Protein AF-A0A2V5PR14-F1 (afdb_monomer)

Radius of gyration: 30.7 Å; Cα contacts (8 Å, |Δi|>4): 70; chains: 1; b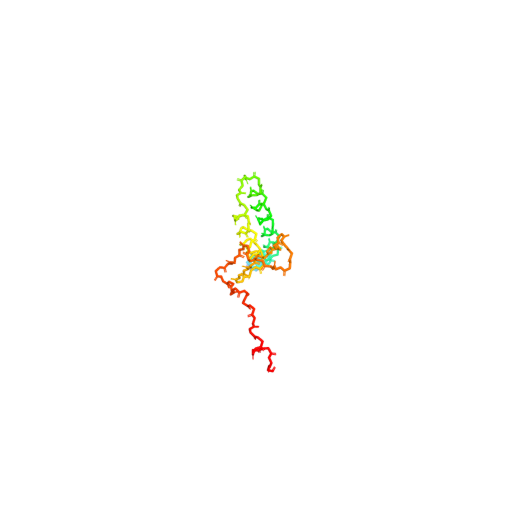ounding box: 50×46×96 Å

Solvent-accessible surface area (backbone atoms only — not comparable to full-atom values): 6970 Å² total; per-residue (Å²): 118,69,68,62,55,53,50,52,52,51,51,51,53,50,51,52,53,51,53,51,52,54,54,48,55,55,51,52,56,53,57,54,60,69,58,63,76,79,57,57,67,66,54,49,52,50,53,44,55,49,55,53,51,53,56,66,71,47,97,66,60,72,65,60,50,41,44,50,55,34,55,44,52,20,64,65,66,74,44,77,42,33,68,41,69,41,76,43,93,84,62,92,51,76,43,80,65,33,72,36,95,62,35,81,77,91,66,85,76,56,71,84,73,72,76,118

pLDDT: mean 70.24, std 11.05, range [45.72, 89.5]

Mean predicted aligned error: 17.09 Å

Structure (mmCIF, N/CA/C/O backbone):
data_AF-A0A2V5PR14-F1
#
_entry.id   AF-A0A2V5PR14-F1
#
loop_
_atom_site.group_PDB
_atom_site.id
_atom_site.type_symbol
_atom_site.label_atom_id
_atom_site.label_alt_id
_atom_site.label_comp_id
_atom_site.label_asym_id
_atom_site.label_entity_id
_atom_site.label_seq_id
_atom_site.pdbx_PDB_ins_code
_atom_site.Cartn_x
_atom_site.Cartn_y
_atom_site.Cartn_z
_atom_site.occupancy
_atom_site.B_iso_or_equiv
_atom_site.auth_seq_id
_atom_site.auth_comp_id
_atom_site.auth_asym_id
_atom_site.auth_atom_id
_atom_site.pdbx_PDB_model_num
ATOM 1 N N . MET A 1 1 ? 31.143 3.347 -65.707 1.00 63.19 1 MET A N 1
ATOM 2 C CA . MET A 1 1 ? 31.362 2.466 -64.532 1.00 63.19 1 MET A CA 1
ATOM 3 C C . MET A 1 1 ? 31.303 3.208 -63.193 1.00 63.19 1 MET A C 1
ATOM 5 O O . MET A 1 1 ? 30.779 2.652 -62.243 1.00 63.19 1 MET A O 1
ATOM 9 N N . TRP A 1 2 ? 31.728 4.474 -63.123 1.00 73.25 2 TRP A N 1
ATOM 10 C CA . TRP A 1 2 ? 31.629 5.331 -61.929 1.00 73.25 2 TRP A CA 1
ATOM 11 C C . TRP A 1 2 ? 30.223 5.507 -61.294 1.00 73.25 2 TRP A C 1
ATOM 13 O O . TRP A 1 2 ? 30.122 5.422 -60.072 1.00 73.25 2 TRP A O 1
ATOM 23 N N . PRO A 1 3 ? 29.116 5.693 -62.053 1.00 84.12 3 PRO A N 1
ATOM 24 C CA . PRO A 1 3 ? 27.813 5.981 -61.436 1.00 84.12 3 PRO A CA 1
ATOM 25 C C . PRO A 1 3 ? 27.202 4.776 -60.709 1.00 84.12 3 PRO A C 1
ATOM 27 O O . PRO A 1 3 ? 26.470 4.947 -59.741 1.00 84.12 3 PRO A O 1
ATOM 30 N N . ILE A 1 4 ? 27.536 3.554 -61.134 1.00 85.12 4 ILE A N 1
ATOM 31 C CA . ILE A 1 4 ? 27.039 2.315 -60.516 1.00 85.12 4 ILE A CA 1
ATOM 32 C C . ILE A 1 4 ? 27.681 2.118 -59.136 1.00 85.12 4 ILE A C 1
ATOM 34 O O . ILE A 1 4 ? 27.012 1.704 -58.194 1.00 85.12 4 ILE A O 1
ATOM 38 N N . ILE A 1 5 ? 28.961 2.481 -58.999 1.00 84.06 5 ILE A N 1
ATOM 39 C CA . ILE A 1 5 ? 29.694 2.421 -57.729 1.00 84.06 5 ILE A CA 1
ATOM 40 C C . ILE A 1 5 ? 29.119 3.443 -56.739 1.00 84.06 5 ILE A C 1
ATOM 42 O O . ILE A 1 5 ? 28.881 3.107 -55.581 1.00 84.06 5 ILE A O 1
ATOM 46 N N . LEU A 1 6 ? 28.823 4.664 -57.202 1.00 83.75 6 LEU A N 1
ATOM 47 C CA . LEU A 1 6 ? 28.199 5.698 -56.369 1.00 83.75 6 LEU A CA 1
ATOM 48 C C . LEU A 1 6 ? 26.784 5.308 -55.916 1.00 83.75 6 LEU A C 1
ATOM 50 O O . LEU A 1 6 ? 26.443 5.508 -54.753 1.00 83.75 6 LEU A O 1
ATOM 54 N N . LEU A 1 7 ? 25.980 4.705 -56.799 1.00 85.31 7 LEU A N 1
ATOM 55 C CA . LEU A 1 7 ? 24.645 4.208 -56.448 1.00 85.31 7 LEU A CA 1
ATOM 56 C C . LEU A 1 7 ? 24.707 3.063 -55.430 1.00 85.31 7 LEU A C 1
ATOM 58 O O . LEU A 1 7 ? 23.947 3.068 -54.464 1.00 85.31 7 LEU A O 1
ATOM 62 N N . GLY A 1 8 ? 25.638 2.120 -55.598 1.00 87.19 8 GLY A N 1
ATOM 63 C CA . GLY A 1 8 ? 25.846 1.035 -54.638 1.00 87.19 8 GLY A CA 1
ATOM 64 C C . GLY A 1 8 ? 26.254 1.546 -53.253 1.00 87.19 8 GLY A C 1
ATOM 65 O O . GLY A 1 8 ? 25.699 1.105 -52.246 1.00 87.19 8 GLY A O 1
ATOM 66 N N . LEU A 1 9 ? 27.163 2.526 -53.198 1.00 85.69 9 LEU A N 1
ATOM 67 C CA . LEU A 1 9 ? 27.593 3.157 -51.947 1.00 85.69 9 LEU A CA 1
ATOM 68 C C . LEU A 1 9 ? 26.426 3.870 -51.243 1.00 85.69 9 LEU A C 1
ATOM 70 O O . LEU A 1 9 ? 26.250 3.736 -50.032 1.00 85.69 9 LEU A O 1
ATOM 74 N N . LEU A 1 10 ? 25.598 4.589 -52.005 1.00 86.19 10 LEU A N 1
ATOM 75 C CA . LEU A 1 10 ? 24.464 5.347 -51.475 1.00 86.19 10 LEU A CA 1
ATOM 76 C C . LEU A 1 10 ? 23.377 4.420 -50.909 1.00 86.19 10 LEU A C 1
ATOM 78 O O . LEU A 1 10 ? 22.862 4.671 -49.818 1.00 86.19 10 LEU A O 1
ATOM 82 N N . ILE A 1 11 ? 23.089 3.309 -51.594 1.00 88.50 11 ILE A N 1
ATOM 83 C CA . ILE A 1 11 ? 22.155 2.282 -51.109 1.00 88.50 11 ILE A CA 1
ATOM 84 C C . ILE A 1 11 ? 22.706 1.600 -49.851 1.00 88.50 11 ILE A C 1
ATOM 86 O O . ILE A 1 11 ? 21.961 1.406 -48.892 1.00 88.50 11 ILE A O 1
ATOM 90 N N . GLY A 1 12 ? 24.006 1.291 -49.813 1.00 89.50 12 GLY A N 1
ATOM 91 C CA . GLY A 1 12 ? 24.657 0.706 -48.638 1.00 89.50 12 GLY A CA 1
ATOM 92 C C . GLY A 1 12 ? 24.567 1.606 -47.401 1.00 89.50 12 GLY A C 1
ATOM 93 O O . GLY A 1 12 ? 24.162 1.147 -46.332 1.00 89.50 12 GLY A O 1
ATOM 94 N N . CYS A 1 13 ? 24.863 2.902 -47.551 1.00 86.69 13 CYS A N 1
ATOM 95 C CA . CYS A 1 13 ? 24.719 3.881 -46.470 1.00 86.69 13 CYS A CA 1
ATOM 96 C C . CYS A 1 13 ? 23.262 4.039 -46.014 1.00 86.69 13 CYS A C 1
ATOM 98 O O . CYS A 1 13 ? 23.000 4.056 -44.811 1.00 86.69 13 CYS A O 1
ATOM 100 N N . GLY A 1 14 ? 22.313 4.114 -46.952 1.00 85.44 14 GLY A N 1
ATOM 101 C CA . GLY A 1 14 ? 20.888 4.229 -46.634 1.00 85.44 14 GLY A CA 1
ATOM 102 C C . GLY A 1 14 ? 20.348 3.002 -45.897 1.00 85.44 14 GLY A C 1
ATOM 103 O O . GLY A 1 14 ? 19.659 3.142 -44.888 1.00 85.44 14 GLY A O 1
ATOM 104 N N . ALA A 1 15 ? 20.714 1.799 -46.344 1.00 87.12 15 ALA A N 1
ATOM 105 C CA . ALA A 1 15 ? 20.319 0.549 -45.703 1.00 87.12 15 ALA A CA 1
ATOM 106 C C . ALA A 1 15 ? 20.932 0.406 -44.303 1.00 87.12 15 ALA A C 1
ATOM 108 O O . ALA A 1 15 ? 20.230 0.027 -43.366 1.00 87.12 15 ALA A O 1
ATOM 109 N N . GLY A 1 16 ? 22.209 0.769 -44.134 1.00 85.56 16 GLY A N 1
ATOM 110 C CA . GLY A 1 16 ? 22.868 0.788 -42.827 1.00 85.56 16 GLY A CA 1
ATOM 111 C C . GLY A 1 16 ? 22.173 1.729 -41.842 1.00 85.56 16 GLY A C 1
ATOM 112 O O . GLY A 1 16 ? 21.861 1.324 -40.724 1.00 85.56 16 GLY A O 1
ATOM 113 N N . TRP A 1 17 ? 21.850 2.950 -42.278 1.00 83.25 17 TRP A N 1
ATOM 114 C CA . TRP A 1 17 ? 21.126 3.934 -41.466 1.00 83.25 17 TRP A CA 1
ATOM 115 C C . TRP A 1 17 ? 19.698 3.490 -41.128 1.00 83.25 17 TRP A C 1
ATOM 117 O O . TRP A 1 17 ? 19.215 3.676 -40.013 1.00 83.25 17 TRP A O 1
ATOM 127 N N . PHE A 1 18 ? 19.007 2.865 -42.080 1.00 83.50 18 PHE A N 1
ATOM 128 C CA . PHE A 1 18 ? 17.649 2.374 -41.870 1.00 83.50 18 PHE A CA 1
ATOM 129 C C . PHE A 1 18 ? 17.610 1.206 -40.875 1.00 83.50 18 PHE A C 1
ATOM 131 O O . PHE A 1 18 ? 16.752 1.167 -39.993 1.00 83.50 18 PHE A O 1
ATOM 138 N N . LEU A 1 19 ? 18.574 0.284 -40.959 1.00 81.50 19 LEU A N 1
ATOM 139 C CA . LEU A 1 19 ? 18.700 -0.835 -40.025 1.00 81.50 19 LEU A CA 1
ATOM 140 C C . LEU A 1 19 ? 19.032 -0.364 -38.604 1.00 81.50 19 LEU A C 1
ATOM 142 O O . LEU A 1 19 ? 18.417 -0.844 -37.648 1.00 81.50 19 LEU A O 1
ATOM 146 N N . THR A 1 20 ? 19.946 0.598 -38.443 1.00 76.06 20 THR A N 1
ATOM 147 C CA . THR A 1 20 ? 20.257 1.164 -37.120 1.00 76.06 20 THR A CA 1
ATOM 148 C C . THR A 1 20 ? 19.074 1.939 -36.547 1.00 76.06 20 THR A C 1
ATOM 150 O O . THR A 1 20 ? 18.800 1.819 -35.354 1.00 76.06 20 THR A O 1
ATOM 153 N N . TRP A 1 21 ? 18.304 2.645 -37.381 1.00 72.94 21 TRP A N 1
ATOM 154 C CA . TRP A 1 21 ? 17.091 3.352 -36.964 1.00 72.94 21 TRP A CA 1
ATOM 155 C C . TRP A 1 21 ? 15.976 2.404 -36.494 1.00 72.94 21 TRP A C 1
ATOM 157 O O . TRP A 1 21 ? 15.337 2.648 -35.465 1.00 72.94 21 TRP A O 1
ATOM 167 N N . LEU A 1 22 ? 15.770 1.279 -37.188 1.00 71.44 22 LEU A N 1
ATOM 168 C CA . LEU A 1 22 ? 14.823 0.241 -36.764 1.00 71.44 22 LEU A CA 1
ATOM 169 C C . LEU A 1 22 ? 15.254 -0.429 -35.450 1.00 71.44 22 LEU A C 1
ATOM 171 O O . LEU A 1 22 ? 14.427 -0.617 -34.554 1.00 71.44 22 LEU A O 1
ATOM 175 N N . GLN A 1 23 ? 16.545 -0.735 -35.294 1.00 67.19 23 GLN A N 1
ATOM 176 C CA . GLN A 1 23 ? 17.076 -1.279 -34.041 1.00 67.19 23 GLN A CA 1
ATOM 177 C C . GLN A 1 23 ? 16.967 -0.274 -32.884 1.00 67.19 23 GLN A C 1
ATOM 179 O O . GLN A 1 23 ? 16.584 -0.657 -31.776 1.00 67.19 23 GLN A O 1
ATOM 184 N N . GLN A 1 24 ? 17.235 1.013 -33.128 1.00 60.12 24 GLN A N 1
ATOM 185 C CA . GLN A 1 24 ? 17.078 2.075 -32.130 1.00 60.12 24 GLN A CA 1
ATOM 186 C C . GLN A 1 24 ? 15.625 2.214 -31.668 1.00 60.12 24 GLN A C 1
ATOM 188 O O . GLN A 1 24 ? 15.390 2.318 -30.467 1.00 60.12 24 GLN A O 1
ATOM 193 N N . ARG A 1 25 ? 14.640 2.119 -32.572 1.00 60.16 25 ARG A N 1
ATOM 194 C CA . ARG A 1 25 ? 13.213 2.128 -32.198 1.00 60.16 25 ARG A CA 1
ATOM 195 C C . ARG A 1 25 ? 12.832 0.969 -31.276 1.00 60.16 25 ARG A C 1
ATOM 197 O O . ARG A 1 25 ? 12.037 1.167 -30.361 1.00 60.16 25 ARG A O 1
ATOM 204 N N . SER A 1 26 ? 13.403 -0.220 -31.476 1.00 59.59 26 SER A N 1
ATOM 205 C CA . SER A 1 26 ? 13.157 -1.356 -30.578 1.00 59.59 26 SER A CA 1
ATOM 206 C C . SER A 1 26 ? 13.812 -1.165 -29.206 1.00 59.59 26 SER A C 1
ATOM 208 O O . SER A 1 26 ? 13.218 -1.531 -28.194 1.00 59.59 26 SER A O 1
ATOM 210 N N . ARG A 1 27 ? 15.008 -0.562 -29.158 1.00 56.38 27 ARG A N 1
ATOM 211 C CA . ARG A 1 27 ? 15.713 -0.264 -27.900 1.00 56.38 27 ARG A CA 1
ATOM 212 C C . ARG A 1 27 ? 15.021 0.831 -27.090 1.00 56.38 27 ARG A C 1
ATOM 214 O O . ARG A 1 27 ? 14.946 0.707 -25.876 1.00 56.38 27 ARG A O 1
ATOM 221 N N . ILE A 1 28 ? 14.456 1.844 -27.750 1.00 57.56 28 ILE A N 1
ATOM 222 C CA . ILE A 1 28 ? 13.689 2.915 -27.091 1.00 57.56 28 ILE A CA 1
ATOM 223 C C . ILE A 1 28 ? 12.434 2.346 -26.412 1.00 57.56 28 ILE A C 1
ATOM 225 O O . ILE A 1 28 ? 12.181 2.665 -25.257 1.00 57.56 28 ILE A O 1
ATOM 229 N N . ARG A 1 29 ? 11.728 1.403 -27.055 1.00 55.62 29 ARG A N 1
ATOM 230 C CA . ARG A 1 29 ? 10.560 0.736 -26.444 1.00 55.62 29 ARG A CA 1
ATOM 231 C C . ARG A 1 29 ? 10.911 -0.181 -25.270 1.00 55.62 29 ARG A C 1
ATOM 233 O O . ARG A 1 29 ? 10.081 -0.384 -24.391 1.00 55.62 29 ARG A O 1
ATOM 240 N N . GLN A 1 30 ? 12.108 -0.771 -25.255 1.00 54.53 30 GLN A N 1
ATOM 241 C CA . GLN A 1 30 ? 12.581 -1.543 -24.099 1.00 54.53 30 GLN A CA 1
ATOM 242 C C . GLN A 1 30 ? 13.029 -0.628 -22.948 1.00 54.53 30 GLN A C 1
ATOM 244 O O . GLN A 1 30 ? 12.830 -0.980 -21.789 1.00 54.53 30 GLN A O 1
ATOM 249 N N . LEU A 1 31 ? 13.560 0.560 -23.256 1.00 53.19 31 LEU A N 1
ATOM 250 C CA . LEU A 1 31 ? 13.917 1.571 -22.257 1.00 53.19 31 LEU A CA 1
ATOM 251 C C . LEU A 1 31 ? 12.690 2.249 -21.626 1.00 53.19 31 LEU A C 1
ATOM 253 O O . LEU A 1 31 ? 12.743 2.599 -20.451 1.00 53.19 31 LEU A O 1
ATOM 257 N N . GLU A 1 32 ? 11.594 2.406 -22.374 1.00 52.41 32 GLU A N 1
ATOM 258 C CA . GLU A 1 32 ? 10.312 2.892 -21.840 1.00 52.41 32 GLU A CA 1
ATOM 259 C C . GLU A 1 32 ? 9.677 1.878 -20.880 1.00 52.41 32 GLU A C 1
ATOM 261 O O . GLU A 1 32 ? 9.302 2.254 -19.773 1.00 52.41 32 GLU A O 1
ATOM 266 N N . ARG A 1 33 ? 9.668 0.581 -21.224 1.00 50.94 33 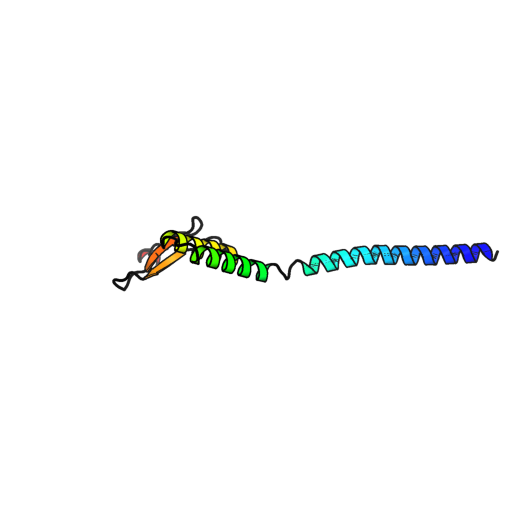ARG A N 1
ATOM 267 C CA . ARG A 1 33 ? 9.119 -0.460 -20.332 1.00 50.94 33 ARG A CA 1
ATOM 268 C C . ARG A 1 33 ? 9.873 -0.609 -19.015 1.00 50.94 33 ARG A C 1
ATOM 270 O O . ARG A 1 33 ? 9.267 -0.941 -18.009 1.00 50.94 33 ARG A O 1
ATOM 277 N N . SER A 1 34 ? 11.181 -0.354 -19.000 1.00 52.12 34 SER A N 1
ATOM 278 C CA . SER A 1 34 ? 11.975 -0.472 -17.770 1.00 52.12 34 SER A CA 1
ATOM 279 C C . SER A 1 34 ? 11.812 0.718 -16.815 1.00 52.12 34 SER A C 1
ATOM 281 O O . SER A 1 34 ? 12.317 0.654 -15.697 1.00 52.12 34 SER A O 1
ATOM 283 N N . LYS A 1 35 ? 11.152 1.807 -17.238 1.00 50.47 35 LYS A N 1
ATOM 284 C CA . LYS A 1 35 ? 10.860 2.965 -16.378 1.00 50.47 35 LYS A CA 1
ATOM 285 C C . LYS A 1 35 ? 9.480 2.910 -15.725 1.00 50.47 35 LYS A C 1
ATOM 287 O O . LYS A 1 35 ? 9.277 3.606 -14.738 1.00 50.47 35 LYS A O 1
ATOM 292 N N . GLU A 1 36 ? 8.563 2.091 -16.233 1.00 50.94 36 GLU A N 1
ATOM 293 C CA . GLU A 1 36 ? 7.212 1.973 -15.670 1.00 50.94 36 GLU A CA 1
ATOM 294 C C . GLU A 1 36 ? 7.161 1.161 -14.372 1.00 50.94 36 GLU A C 1
ATOM 296 O O . GLU A 1 36 ? 6.223 1.317 -13.603 1.00 50.94 36 GLU A O 1
ATOM 301 N N . GLU A 1 37 ? 8.173 0.347 -14.069 1.00 51.72 37 GLU A N 1
ATOM 302 C CA . GLU A 1 37 ? 8.121 -0.551 -12.906 1.00 51.72 37 GLU A CA 1
ATOM 303 C C . GLU A 1 37 ? 8.626 0.091 -11.597 1.00 51.72 37 GLU A C 1
ATOM 305 O O . GLU A 1 37 ? 8.434 -0.469 -10.524 1.00 51.72 37 GLU A O 1
ATOM 310 N N . ILE A 1 38 ? 9.231 1.288 -11.653 1.00 53.81 38 ILE A N 1
ATOM 311 C CA . ILE A 1 38 ? 9.880 1.948 -10.493 1.00 53.81 38 ILE A CA 1
ATOM 312 C C . ILE A 1 38 ? 9.126 3.221 -10.039 1.00 53.81 38 ILE A C 1
ATOM 314 O O . ILE A 1 38 ? 9.615 3.993 -9.223 1.00 53.81 38 ILE A O 1
ATOM 318 N N . GLN A 1 39 ? 7.899 3.447 -10.520 1.00 49.75 39 GLN A N 1
ATOM 319 C CA . GLN A 1 39 ? 7.010 4.508 -10.003 1.00 49.75 39 GLN A CA 1
ATOM 320 C C . GLN A 1 39 ? 5.703 3.986 -9.389 1.00 49.75 39 GLN A C 1
ATOM 322 O O . GLN A 1 39 ? 4.841 4.776 -9.023 1.00 49.75 39 GLN A O 1
ATOM 327 N N . ILE A 1 40 ? 5.538 2.670 -9.247 1.00 55.25 40 ILE A N 1
ATOM 328 C CA . ILE A 1 40 ? 4.247 2.086 -8.849 1.00 55.25 40 ILE A CA 1
ATOM 329 C C . ILE A 1 40 ? 4.056 2.078 -7.320 1.00 55.25 40 ILE A C 1
ATOM 331 O O . ILE A 1 40 ? 2.929 2.188 -6.845 1.00 55.25 40 ILE A O 1
ATOM 335 N N . GLU A 1 41 ? 5.133 2.024 -6.531 1.00 53.34 41 GLU A N 1
ATOM 336 C CA . GLU A 1 41 ? 5.030 1.935 -5.065 1.00 53.34 41 GLU A CA 1
ATOM 337 C C . GLU A 1 41 ? 4.737 3.293 -4.394 1.00 53.34 41 GLU A C 1
ATOM 339 O O . GLU A 1 41 ? 3.886 3.380 -3.508 1.00 53.34 41 GLU A O 1
ATOM 344 N N . GLU A 1 42 ? 5.367 4.382 -4.851 1.00 57.41 42 GLU A N 1
ATOM 345 C CA . GLU A 1 42 ? 5.219 5.709 -4.2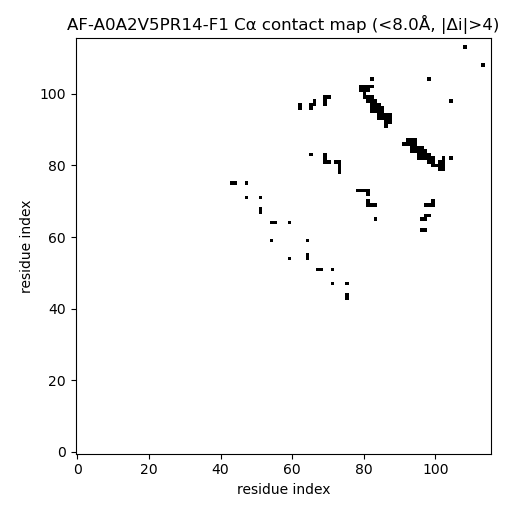26 1.00 57.41 42 GLU A CA 1
ATOM 346 C C . GLU A 1 42 ? 3.817 6.310 -4.444 1.00 57.41 42 GLU A C 1
ATOM 348 O O . GLU A 1 42 ? 3.228 6.873 -3.517 1.00 57.41 42 GLU A O 1
ATOM 353 N N . THR A 1 43 ? 3.228 6.130 -5.633 1.00 62.84 43 THR A N 1
ATOM 354 C CA . THR A 1 43 ? 1.858 6.591 -5.924 1.00 62.84 43 THR A CA 1
ATOM 355 C C . THR A 1 43 ? 0.821 5.865 -5.069 1.00 62.84 43 THR A C 1
ATOM 357 O O . THR A 1 43 ? -0.147 6.473 -4.621 1.00 62.84 43 THR A O 1
ATOM 360 N N . LEU A 1 44 ? 1.038 4.585 -4.773 1.00 67.25 44 LEU A N 1
ATOM 361 C CA . LEU A 1 44 ? 0.063 3.769 -4.060 1.00 67.25 44 LEU A CA 1
ATOM 362 C C . LEU A 1 44 ? -0.041 4.140 -2.571 1.00 67.25 44 LEU A C 1
ATOM 364 O O . LEU A 1 44 ? -1.140 4.186 -2.013 1.00 67.25 44 LEU A O 1
ATOM 368 N N . VAL A 1 45 ? 1.089 4.475 -1.939 1.00 71.56 45 VAL A N 1
ATOM 369 C CA . VAL A 1 45 ? 1.111 5.004 -0.565 1.00 71.56 45 VAL A CA 1
ATOM 370 C C . VAL A 1 45 ? 0.491 6.400 -0.511 1.00 71.56 45 VAL A C 1
ATOM 372 O O . VAL A 1 45 ? -0.291 6.684 0.398 1.00 71.56 45 VAL A O 1
ATOM 375 N N . PHE A 1 46 ? 0.802 7.266 -1.481 1.00 74.50 46 PHE A N 1
ATOM 376 C CA . PHE A 1 46 ? 0.255 8.621 -1.526 1.00 74.50 46 PHE A CA 1
ATOM 377 C C . PHE A 1 46 ? -1.269 8.624 -1.718 1.00 74.50 46 PHE A C 1
ATOM 379 O O . PHE A 1 46 ? -1.967 9.312 -0.974 1.00 74.50 46 PHE A O 1
ATOM 386 N N . ASP A 1 47 ? -1.797 7.795 -2.623 1.00 75.44 47 ASP A N 1
ATOM 387 C CA . ASP A 1 47 ? -3.241 7.632 -2.844 1.00 75.44 47 ASP A CA 1
ATOM 388 C C . ASP A 1 47 ? -3.964 7.109 -1.593 1.00 75.44 47 ASP A C 1
ATOM 390 O O . ASP A 1 47 ? -5.057 7.573 -1.260 1.00 75.44 47 ASP A O 1
ATOM 394 N N . PHE A 1 48 ? -3.350 6.175 -0.855 1.00 74.12 48 PHE A N 1
ATOM 395 C CA . PHE A 1 48 ? -3.886 5.716 0.427 1.00 74.12 48 PHE A CA 1
ATOM 396 C C . PHE A 1 48 ? -3.930 6.839 1.467 1.00 74.12 48 PHE A C 1
ATOM 398 O O . PHE A 1 48 ? -4.977 7.060 2.075 1.00 74.12 48 PHE A O 1
ATOM 405 N N . LEU A 1 49 ? -2.819 7.556 1.673 1.00 77.88 49 LEU A N 1
ATOM 406 C CA . LEU A 1 49 ? -2.759 8.654 2.642 1.00 77.88 49 LEU A CA 1
ATOM 407 C C . LEU A 1 49 ? -3.752 9.764 2.295 1.00 77.88 49 LEU A C 1
ATOM 409 O O . LEU A 1 49 ? -4.384 10.321 3.192 1.00 77.88 49 LEU A O 1
ATOM 413 N N . HIS A 1 50 ? -3.917 10.058 1.007 1.00 79.19 50 HIS A N 1
ATOM 414 C CA . HIS A 1 50 ? -4.875 11.043 0.532 1.00 79.19 50 HIS A CA 1
ATOM 415 C C . HIS A 1 50 ? -6.319 10.607 0.808 1.00 79.19 50 HIS A C 1
ATOM 417 O O . HIS A 1 50 ? -7.059 11.354 1.442 1.00 79.19 50 HIS A O 1
ATOM 423 N N . GLY A 1 51 ? -6.700 9.378 0.437 1.00 71.38 51 GLY A N 1
ATOM 424 C CA . GLY A 1 51 ? -8.049 8.855 0.692 1.00 71.38 51 GLY A CA 1
ATOM 425 C C . GLY A 1 51 ? -8.369 8.696 2.183 1.00 71.38 51 GLY A C 1
ATOM 426 O O . GLY A 1 51 ? -9.497 8.923 2.618 1.00 71.38 51 GLY A O 1
ATOM 427 N N . LEU A 1 52 ? -7.367 8.367 3.000 1.00 72.38 52 LEU A N 1
ATOM 428 C CA . LEU A 1 52 ? -7.505 8.303 4.452 1.00 72.38 52 LEU A CA 1
ATOM 429 C C . LEU A 1 52 ? -7.635 9.713 5.065 1.00 72.38 52 LEU A C 1
ATOM 431 O O . LEU A 1 52 ? -8.428 9.911 5.983 1.00 72.38 52 LEU A O 1
ATOM 435 N N . GLY A 1 53 ? -6.924 10.709 4.525 1.00 67.06 53 GLY A N 1
ATOM 436 C CA . GLY A 1 53 ? -7.055 12.121 4.901 1.00 67.06 53 GLY A CA 1
ATOM 437 C C . GLY A 1 53 ? -8.399 12.746 4.505 1.00 67.06 53 GLY A C 1
ATOM 438 O O . GLY A 1 53 ? -8.979 13.503 5.287 1.00 67.06 53 GLY A O 1
ATOM 439 N N . GLU A 1 54 ? -8.933 12.390 3.337 1.00 71.12 54 GLU A N 1
ATOM 440 C CA . GLU A 1 54 ? -10.276 12.776 2.889 1.00 71.12 5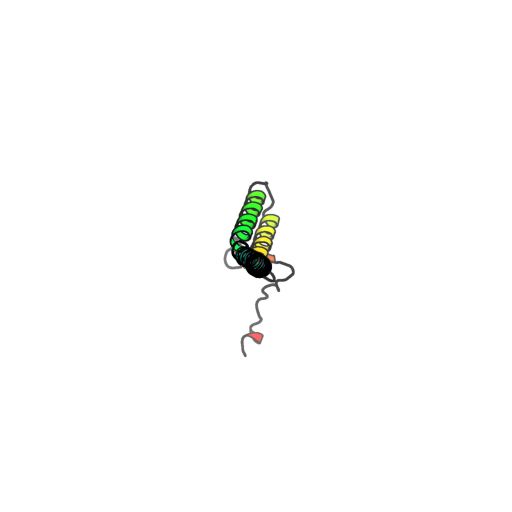4 GLU A CA 1
ATOM 441 C C . GLU A 1 54 ? -11.344 12.209 3.837 1.00 71.12 54 GLU A C 1
ATOM 443 O O . GLU A 1 54 ? -12.167 12.954 4.373 1.00 71.12 54 GLU A O 1
ATOM 448 N N . ALA A 1 55 ? -11.242 10.920 4.173 1.00 64.56 55 ALA A N 1
ATOM 449 C CA . ALA A 1 55 ? -12.156 10.265 5.104 1.00 64.56 55 ALA A CA 1
ATOM 450 C C . ALA A 1 55 ? -12.063 10.763 6.557 1.00 64.56 55 ALA A C 1
ATOM 452 O O . ALA A 1 55 ? -13.035 10.650 7.302 1.00 64.56 55 ALA A O 1
ATOM 453 N N . PHE A 1 56 ? -10.918 11.307 6.984 1.00 60.06 56 PHE A N 1
ATOM 454 C CA . PHE A 1 56 ? -10.785 11.954 8.294 1.00 60.06 56 PHE A CA 1
ATOM 455 C C . PHE A 1 56 ? -11.413 13.349 8.353 1.00 60.06 56 PHE A C 1
ATOM 457 O O . PHE A 1 56 ? -11.748 13.821 9.441 1.00 60.06 56 PHE A O 1
ATOM 464 N N . THR A 1 57 ? -11.515 14.027 7.209 1.00 62.47 57 THR A N 1
ATOM 465 C CA . THR A 1 57 ? -12.012 15.405 7.127 1.00 62.47 57 THR A CA 1
ATOM 466 C C . THR A 1 57 ? -13.541 15.443 7.122 1.00 62.47 57 THR A C 1
ATOM 468 O O . THR A 1 57 ? -14.140 16.359 7.691 1.00 62.47 57 THR A O 1
ATOM 471 N N . GLU A 1 58 ? -14.193 14.427 6.550 1.00 60.34 58 GLU A N 1
ATOM 472 C CA . GLU A 1 58 ? -15.631 14.227 6.712 1.00 60.34 58 GLU A CA 1
ATOM 473 C C . GLU A 1 58 ? -15.943 13.634 8.095 1.00 60.34 58 GLU A C 1
ATOM 475 O O . GLU A 1 58 ? -15.294 12.716 8.588 1.00 60.34 58 GLU A O 1
ATOM 480 N N . THR A 1 59 ? -16.951 14.183 8.766 1.00 54.06 59 THR A N 1
ATOM 481 C CA . THR A 1 59 ? -17.347 13.813 10.133 1.00 54.06 59 THR A CA 1
ATOM 482 C C . THR A 1 59 ? -17.999 12.426 10.171 1.00 54.06 59 THR A C 1
ATOM 484 O O . THR A 1 59 ? -19.220 12.293 10.223 1.00 54.06 59 THR A O 1
ATOM 487 N N . ILE A 1 60 ? -17.190 11.367 10.135 1.00 55.97 60 ILE A N 1
ATOM 488 C CA . ILE A 1 60 ? -17.672 9.987 10.008 1.00 55.97 60 ILE A CA 1
ATOM 489 C C . ILE A 1 60 ? -17.537 9.200 11.331 1.00 55.97 60 ILE A C 1
ATOM 491 O O . ILE A 1 60 ? -16.691 9.468 12.187 1.00 55.97 60 ILE A O 1
ATOM 495 N N . ARG A 1 61 ? -18.434 8.219 11.524 1.00 61.94 61 ARG A N 1
ATOM 496 C CA . ARG A 1 61 ? -18.522 7.327 12.694 1.00 61.94 61 ARG A CA 1
ATOM 497 C C . ARG A 1 61 ? -17.268 6.443 12.793 1.00 61.94 61 ARG A C 1
ATOM 499 O O . ARG A 1 61 ? -16.815 5.883 11.802 1.00 61.94 61 ARG A O 1
ATOM 506 N N . ALA A 1 62 ? -16.765 6.223 14.012 1.00 65.50 62 ALA A N 1
ATOM 507 C CA . ALA A 1 62 ? -15.539 5.450 14.277 1.00 65.50 62 ALA A CA 1
ATOM 508 C C . ALA A 1 62 ? -15.498 4.044 13.633 1.00 65.50 62 ALA A C 1
ATOM 510 O O . ALA A 1 62 ? -14.424 3.536 13.331 1.00 65.50 62 ALA A O 1
ATOM 511 N N . ALA A 1 63 ? -16.656 3.419 13.397 1.00 66.44 63 ALA A N 1
ATOM 512 C CA . ALA A 1 63 ? -16.746 2.115 12.741 1.00 66.44 63 ALA A CA 1
ATOM 513 C C . ALA A 1 63 ? -16.315 2.145 11.262 1.00 66.44 63 ALA A C 1
ATOM 515 O O . ALA A 1 63 ? -15.642 1.221 10.806 1.00 66.44 63 ALA A O 1
ATOM 516 N N . ASP A 1 64 ? -16.654 3.207 10.530 1.00 70.69 64 ASP A N 1
ATOM 517 C CA . ASP A 1 64 ? -16.281 3.345 9.118 1.00 70.69 64 ASP A CA 1
ATOM 518 C C . ASP A 1 64 ? -14.787 3.673 8.987 1.00 70.69 64 ASP A C 1
ATOM 520 O O . ASP A 1 64 ? -14.112 3.182 8.083 1.00 70.69 64 ASP A O 1
ATOM 524 N N . LEU A 1 65 ? -14.236 4.405 9.962 1.00 75.50 65 LEU A N 1
ATOM 525 C CA . LEU A 1 65 ? -12.803 4.664 10.044 1.00 75.50 65 LEU A CA 1
ATOM 526 C C . LEU A 1 65 ? -11.996 3.369 10.216 1.00 75.50 65 LEU A C 1
ATOM 528 O O . LEU A 1 65 ? -11.0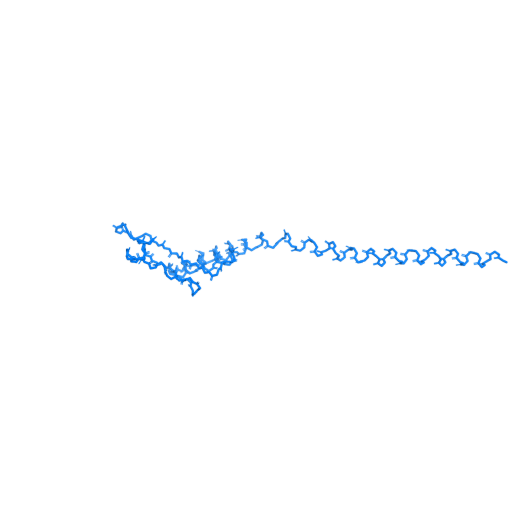17 3.146 9.507 1.00 75.50 65 LEU A O 1
ATOM 532 N N . HIS A 1 66 ? -12.407 2.493 11.137 1.00 81.12 66 HIS A N 1
ATOM 533 C CA . HIS A 1 66 ? -11.725 1.214 11.359 1.00 81.12 66 HIS A CA 1
ATOM 534 C C . HIS A 1 66 ? -11.691 0.354 10.092 1.00 81.12 66 HIS A C 1
ATOM 536 O O . HIS A 1 66 ? -10.678 -0.283 9.799 1.00 81.12 66 HIS A O 1
ATOM 542 N N . ARG A 1 67 ? -12.782 0.372 9.319 1.00 80.25 67 ARG A N 1
ATOM 543 C CA . ARG A 1 67 ? -12.862 -0.304 8.026 1.00 80.25 67 ARG A CA 1
ATOM 544 C C . ARG A 1 67 ? -11.873 0.276 7.016 1.00 80.25 67 ARG A C 1
ATOM 546 O O . ARG A 1 67 ? -11.132 -0.491 6.407 1.00 80.25 67 ARG A O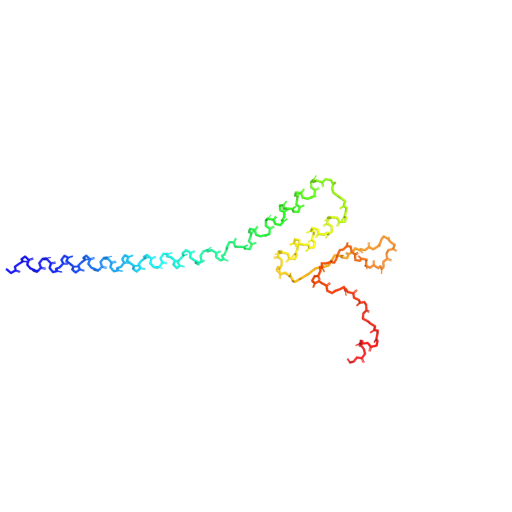 1
ATOM 553 N N . LEU A 1 68 ? -11.838 1.599 6.866 1.00 76.38 68 LEU A N 1
ATOM 554 C CA . LEU A 1 68 ? -10.950 2.279 5.918 1.00 76.38 68 LEU A CA 1
ATOM 555 C C . LEU A 1 68 ? -9.469 2.055 6.233 1.00 76.38 68 LEU A C 1
ATOM 557 O O . LEU A 1 68 ? -8.683 1.811 5.320 1.00 76.38 68 LEU A O 1
ATOM 561 N N . ILE A 1 69 ? -9.095 2.065 7.516 1.00 80.62 69 ILE A N 1
ATOM 562 C CA . ILE A 1 69 ? -7.725 1.762 7.954 1.00 80.62 69 ILE A CA 1
ATOM 563 C C . ILE A 1 69 ? -7.322 0.354 7.503 1.00 80.62 69 ILE A C 1
ATOM 565 O O . ILE A 1 69 ? -6.253 0.172 6.924 1.00 80.62 69 ILE A O 1
ATOM 569 N N . VAL A 1 70 ? -8.177 -0.645 7.739 1.00 82.62 70 VAL A N 1
ATOM 570 C CA . VAL A 1 70 ? -7.873 -2.039 7.388 1.00 82.62 70 VAL A CA 1
ATOM 571 C C . VAL A 1 70 ? -7.872 -2.255 5.878 1.00 82.62 70 VAL A C 1
ATOM 573 O O . VAL A 1 70 ? -6.957 -2.895 5.365 1.00 82.62 70 VAL A O 1
ATOM 576 N N . GLU A 1 71 ? -8.862 -1.734 5.152 1.00 80.25 71 GLU A N 1
ATOM 577 C CA . GLU A 1 71 ? -8.939 -1.879 3.693 1.00 80.25 71 GLU A CA 1
ATOM 578 C C . GLU A 1 71 ? -7.768 -1.185 2.994 1.00 80.25 71 GLU A C 1
ATOM 580 O O . GLU A 1 71 ? -7.147 -1.767 2.103 1.00 80.25 71 GLU A O 1
ATOM 585 N N . GLY A 1 72 ? -7.411 0.022 3.430 1.00 75.06 72 GLY A N 1
ATOM 586 C CA . GLY A 1 72 ? -6.296 0.753 2.853 1.00 75.06 72 GLY A CA 1
ATOM 587 C C . GLY A 1 72 ? -4.935 0.139 3.192 1.00 75.06 72 GLY A C 1
ATOM 588 O O . GLY A 1 72 ? -4.127 -0.042 2.287 1.00 75.06 72 GLY A O 1
ATOM 589 N N . ALA A 1 73 ? -4.707 -0.307 4.434 1.00 79.69 73 ALA A N 1
ATOM 590 C CA . ALA A 1 73 ? -3.487 -1.041 4.786 1.00 79.69 73 ALA A CA 1
ATOM 591 C C . ALA A 1 73 ? -3.349 -2.352 3.991 1.00 79.69 73 ALA A C 1
ATOM 593 O O . ALA A 1 73 ? -2.258 -2.692 3.541 1.00 79.69 73 ALA A O 1
ATOM 594 N N . THR A 1 74 ? -4.462 -3.060 3.766 1.00 80.56 74 THR A N 1
ATOM 595 C CA . THR A 1 74 ? -4.489 -4.288 2.954 1.00 80.56 74 THR A CA 1
ATOM 596 C C . THR A 1 74 ? -4.108 -4.001 1.500 1.00 80.56 74 THR A C 1
ATOM 598 O O . THR A 1 74 ? -3.331 -4.749 0.918 1.00 80.56 74 THR A O 1
ATOM 601 N N . ARG A 1 75 ? -4.605 -2.895 0.928 1.00 75.00 75 ARG A N 1
ATOM 602 C CA . ARG A 1 75 ? -4.279 -2.462 -0.439 1.00 75.00 75 ARG A CA 1
ATOM 603 C C . ARG A 1 75 ? -2.827 -1.998 -0.582 1.00 75.00 75 ARG A C 1
ATOM 605 O O . ARG A 1 75 ? -2.225 -2.276 -1.610 1.00 75.00 75 ARG A O 1
ATOM 612 N N . VAL A 1 76 ? -2.278 -1.315 0.428 1.00 72.75 76 VAL A N 1
ATOM 613 C CA . VAL A 1 76 ? -0.878 -0.845 0.438 1.00 72.75 76 VAL A CA 1
ATOM 614 C C . VAL A 1 76 ? 0.118 -1.990 0.532 1.00 72.75 76 VAL A C 1
ATOM 616 O O . VAL A 1 76 ? 1.139 -1.978 -0.144 1.00 72.75 76 VAL A O 1
ATOM 619 N N . LEU A 1 77 ? -0.185 -2.986 1.358 1.00 75.94 77 LEU A N 1
ATOM 620 C CA . LEU A 1 77 ? 0.708 -4.110 1.630 1.00 75.94 77 LEU A CA 1
ATOM 621 C C . LEU A 1 77 ? 0.475 -5.315 0.703 1.00 75.94 77 LEU A C 1
ATOM 623 O O . LEU A 1 77 ? 1.088 -6.355 0.926 1.00 75.94 77 LEU A O 1
ATOM 627 N N . ASP A 1 78 ? -0.439 -5.203 -0.270 1.00 71.50 78 ASP A N 1
ATOM 628 C CA . ASP A 1 78 ? -0.927 -6.312 -1.109 1.00 71.50 78 ASP A CA 1
ATOM 629 C C . ASP A 1 78 ? -1.284 -7.571 -0.286 1.00 71.50 78 ASP A C 1
ATOM 631 O O . ASP A 1 78 ? -0.958 -8.716 -0.609 1.00 71.50 78 ASP A O 1
ATOM 635 N N . ALA A 1 79 ? -1.917 -7.352 0.870 1.00 75.19 79 ALA A N 1
ATOM 636 C CA . ALA A 1 79 ? -2.247 -8.415 1.807 1.00 75.19 79 ALA A CA 1
ATOM 637 C C . ALA A 1 79 ? -3.572 -9.098 1.425 1.00 75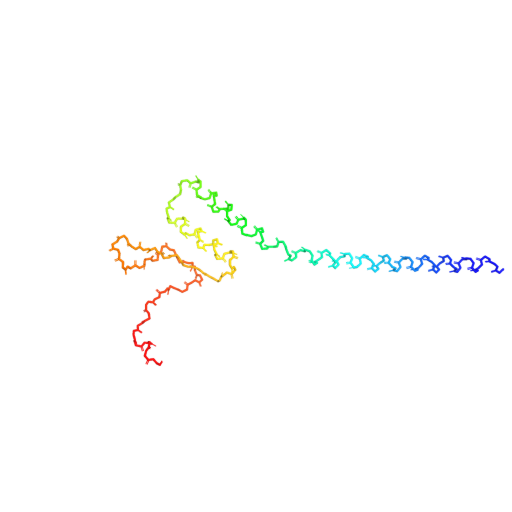.19 79 ALA A C 1
ATOM 639 O O . ALA A 1 79 ? -4.492 -8.486 0.892 1.00 75.19 79 ALA A O 1
ATOM 640 N N . HIS A 1 80 ? -3.723 -10.379 1.771 1.00 76.38 80 HIS A N 1
ATOM 641 C CA . HIS A 1 80 ? -4.973 -11.116 1.524 1.00 76.38 80 HIS A CA 1
ATOM 642 C C . HIS A 1 80 ? -6.108 -10.708 2.483 1.00 76.38 80 HIS A C 1
ATOM 644 O O . HIS A 1 80 ? -7.288 -10.943 2.216 1.00 76.38 80 HIS A O 1
ATOM 650 N N . GLY A 1 81 ? -5.764 -10.090 3.613 1.00 78.81 81 GLY A N 1
ATOM 651 C CA . GLY A 1 81 ? -6.716 -9.599 4.595 1.00 78.81 81 GLY A CA 1
ATOM 652 C C . GLY A 1 81 ? -6.031 -8.920 5.776 1.00 78.81 81 GLY A C 1
ATOM 653 O O . GLY A 1 81 ? -4.815 -9.004 5.934 1.00 78.81 81 GLY A O 1
ATOM 654 N N . GLY A 1 82 ? -6.828 -8.263 6.614 1.00 80.88 82 GLY A N 1
ATOM 655 C CA . GLY A 1 82 ? -6.350 -7.528 7.776 1.00 80.88 82 GLY A CA 1
ATOM 656 C C . GLY A 1 82 ? -7.418 -7.437 8.860 1.00 80.88 82 GLY A C 1
ATOM 657 O O . GLY A 1 82 ? -8.615 -7.575 8.594 1.00 80.88 82 GLY A O 1
ATOM 658 N N . ALA A 1 83 ? -6.973 -7.206 10.089 1.00 83.50 83 ALA A N 1
ATOM 659 C CA . ALA A 1 83 ? -7.832 -7.024 11.247 1.00 83.50 83 ALA A CA 1
ATOM 660 C C . ALA A 1 83 ? -7.282 -5.899 12.130 1.00 83.50 83 ALA A C 1
ATOM 662 O O . ALA A 1 83 ? -6.074 -5.805 12.342 1.00 83.50 83 ALA A 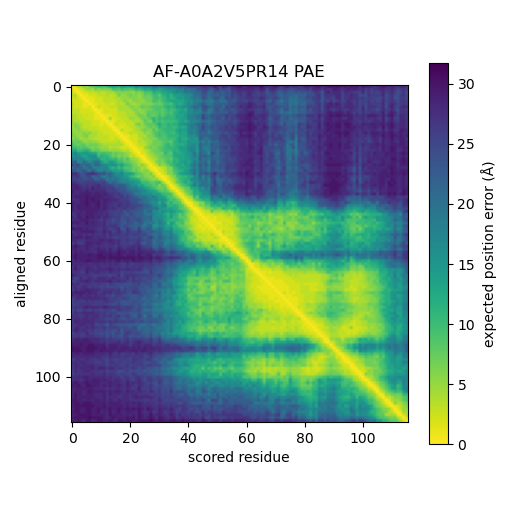O 1
ATOM 663 N N . LEU A 1 84 ? -8.173 -5.054 12.646 1.00 82.69 84 LEU A N 1
ATOM 664 C CA . LEU A 1 84 ? -7.857 -4.000 13.602 1.00 82.69 84 LEU A CA 1
ATOM 665 C C . LEU A 1 84 ? -8.408 -4.395 14.967 1.00 82.69 84 LEU A C 1
ATOM 667 O O . LEU A 1 84 ? -9.609 -4.624 15.112 1.00 82.69 84 LEU A O 1
ATOM 671 N N . TYR A 1 85 ? -7.534 -4.432 15.967 1.00 83.12 85 TYR A N 1
ATOM 672 C CA . TYR A 1 85 ? -7.890 -4.686 17.357 1.00 83.12 85 TYR A CA 1
ATOM 673 C C . TYR A 1 85 ? -7.702 -3.416 18.176 1.00 83.12 85 TYR A C 1
ATOM 675 O O . TYR A 1 85 ? -6.685 -2.737 18.056 1.00 83.12 85 TYR A O 1
ATOM 683 N N . MET A 1 86 ? -8.678 -3.110 19.023 1.00 81.25 86 MET A N 1
ATOM 684 C CA . MET A 1 86 ? -8.638 -1.974 19.935 1.00 81.25 86 MET A CA 1
ATOM 685 C C . MET A 1 86 ? -8.560 -2.480 21.371 1.00 81.25 86 MET A C 1
ATOM 687 O O . MET A 1 86 ? -9.213 -3.457 21.741 1.00 81.25 86 MET A O 1
ATOM 691 N N . MET A 1 87 ? -7.765 -1.802 22.194 1.00 79.25 87 MET A N 1
ATOM 692 C CA . MET A 1 87 ? -7.751 -2.048 23.632 1.00 79.25 87 MET A CA 1
ATOM 693 C C . MET A 1 87 ? -9.071 -1.591 24.252 1.00 79.25 87 MET A C 1
ATOM 695 O O . MET A 1 87 ? -9.494 -0.445 24.075 1.00 79.25 87 MET A O 1
ATOM 699 N N . GLU A 1 88 ? -9.713 -2.481 25.003 1.00 76.88 88 GLU A N 1
ATOM 700 C CA . GLU A 1 88 ? -10.905 -2.141 25.769 1.00 76.88 88 GLU A CA 1
ATOM 701 C C . GLU A 1 88 ? -10.554 -1.156 26.900 1.00 76.88 88 GLU A C 1
ATOM 703 O O . GLU A 1 88 ? -9.542 -1.313 27.585 1.00 76.88 88 GLU A O 1
ATOM 708 N N . ARG A 1 89 ? -11.399 -0.136 27.129 1.00 68.75 89 ARG A N 1
ATOM 709 C CA . ARG A 1 89 ? -11.171 0.905 28.159 1.00 68.75 89 ARG A CA 1
ATOM 710 C C . ARG A 1 89 ? -11.021 0.348 29.580 1.00 68.75 89 ARG A C 1
ATOM 712 O O . ARG A 1 89 ? -10.423 1.013 30.418 1.00 68.75 89 ARG A O 1
ATOM 719 N N . ALA A 1 90 ? -11.563 -0.840 29.842 1.00 70.00 90 ALA A N 1
ATOM 720 C CA . ALA A 1 90 ? -11.458 -1.536 31.123 1.00 70.00 90 ALA A CA 1
ATOM 721 C C . ALA A 1 90 ? -10.090 -2.215 31.348 1.00 70.00 90 ALA A C 1
ATOM 723 O O . ALA A 1 90 ? -9.810 -2.641 32.464 1.00 70.00 90 ALA A O 1
ATOM 724 N N . GLY A 1 91 ? -9.229 -2.258 30.325 1.00 58.88 91 GLY A N 1
ATOM 725 C CA . GLY A 1 91 ? -7.880 -2.806 30.403 1.00 58.88 91 GLY A CA 1
ATOM 726 C C . GLY A 1 91 ? -7.847 -4.335 30.383 1.00 58.88 91 GLY A C 1
ATOM 727 O O . GLY A 1 91 ? -8.534 -5.009 31.142 1.00 58.88 91 GLY A O 1
ATOM 728 N N . GLY A 1 92 ? -6.998 -4.891 29.516 1.00 70.31 92 GLY A N 1
ATOM 729 C CA . GLY A 1 92 ? -6.602 -6.303 29.566 1.00 70.31 92 GLY A CA 1
ATOM 730 C C . GLY A 1 92 ? -7.155 -7.206 28.464 1.00 70.31 92 GLY A C 1
ATOM 731 O O . GLY A 1 92 ? -6.745 -8.361 28.400 1.00 70.31 92 GLY A O 1
ATOM 732 N N . LYS A 1 93 ? -8.033 -6.714 27.579 1.00 70.12 93 LYS A N 1
ATOM 733 C CA . LYS A 1 93 ? -8.524 -7.479 26.420 1.00 70.12 93 LYS A CA 1
ATOM 734 C C . LYS A 1 93 ? -8.496 -6.646 25.140 1.00 70.12 93 LYS A C 1
ATOM 736 O O . LYS A 1 93 ? -8.830 -5.460 25.138 1.00 70.12 93 LYS A O 1
ATOM 741 N N . LEU A 1 94 ? -8.069 -7.289 24.055 1.00 73.19 94 LEU A N 1
ATOM 742 C CA . LEU A 1 94 ? -8.114 -6.752 22.699 1.00 73.19 94 LEU A CA 1
ATOM 743 C C . LEU A 1 94 ? -9.457 -7.135 22.077 1.00 73.19 94 LEU A C 1
ATOM 745 O O . LEU A 1 94 ? -9.738 -8.316 21.889 1.00 73.19 94 LEU A O 1
ATOM 749 N N . ALA A 1 95 ? -10.284 -6.143 21.759 1.00 75.69 95 ALA A N 1
ATOM 750 C CA . ALA A 1 95 ? -11.546 -6.353 21.064 1.00 75.69 95 ALA A CA 1
ATOM 751 C C . ALA A 1 95 ? -11.357 -6.099 19.558 1.00 75.69 95 ALA A C 1
ATOM 753 O O . ALA A 1 95 ? -10.742 -5.093 19.188 1.00 75.69 95 ALA A O 1
ATOM 754 N N . PRO A 1 96 ? -11.866 -6.971 18.668 1.00 74.19 96 PRO A N 1
ATOM 755 C CA . PRO A 1 96 ? -11.805 -6.729 17.233 1.00 74.19 96 PRO A CA 1
ATOM 756 C C . PRO A 1 96 ? -12.696 -5.538 16.869 1.00 74.19 96 PRO A C 1
ATOM 758 O O . PRO A 1 96 ? -13.909 -5.565 17.066 1.00 74.19 96 PRO A O 1
ATOM 761 N N . ALA A 1 97 ? -12.085 -4.489 16.330 1.00 75.19 97 ALA A N 1
ATOM 762 C CA . ALA A 1 97 ? -12.765 -3.291 15.858 1.00 75.19 97 ALA A CA 1
ATOM 763 C C . ALA A 1 97 ? -13.219 -3.421 14.396 1.00 75.19 97 ALA A C 1
ATOM 765 O O . ALA A 1 97 ? -14.270 -2.893 14.037 1.00 75.19 97 ALA A O 1
ATOM 766 N N . TYR A 1 98 ? -12.457 -4.143 13.565 1.00 78.81 98 TYR A N 1
ATOM 767 C CA . TYR A 1 98 ? -12.847 -4.536 12.207 1.00 78.81 98 TYR A CA 1
ATOM 768 C C . TYR A 1 98 ? -12.014 -5.735 11.731 1.00 78.81 98 TYR A C 1
ATOM 770 O O . TYR A 1 98 ? -10.815 -5.785 11.990 1.00 78.81 98 TYR A O 1
ATOM 778 N N . ILE A 1 99 ? -12.627 -6.688 11.021 1.00 80.38 99 ILE A N 1
ATOM 779 C CA . ILE A 1 99 ? -11.955 -7.855 10.421 1.00 80.38 99 ILE A CA 1
ATOM 780 C C . ILE A 1 99 ? -12.383 -7.933 8.953 1.00 80.38 99 ILE A C 1
ATOM 782 O O . ILE A 1 99 ? -13.580 -7.934 8.659 1.00 80.38 99 ILE A O 1
ATOM 786 N N . SER A 1 100 ? -11.425 -7.980 8.025 1.00 78.88 100 SER A N 1
ATOM 787 C CA . SER A 1 100 ? -11.727 -8.112 6.598 1.00 78.88 100 SER A CA 1
ATOM 788 C C . SER A 1 100 ? -12.156 -9.542 6.242 1.00 78.88 100 SER A C 1
ATOM 790 O O . SER A 1 100 ? -11.785 -10.507 6.905 1.00 78.88 100 SER A O 1
ATOM 792 N N . LYS A 1 101 ? -12.925 -9.703 5.155 1.00 70.12 101 LYS A N 1
ATOM 793 C CA . LYS A 1 101 ? -13.481 -11.008 4.735 1.00 70.12 101 LYS A CA 1
ATOM 794 C C . LYS A 1 101 ? -12.423 -12.085 4.456 1.00 70.12 101 LYS A C 1
ATOM 796 O O . LYS A 1 101 ? -12.744 -13.265 4.524 1.00 70.12 101 LYS A O 1
ATOM 801 N N . GLY A 1 102 ? -11.198 -11.679 4.115 1.00 63.53 102 GLY A N 1
ATOM 802 C CA . GLY A 1 102 ? -10.075 -12.579 3.839 1.00 63.53 102 GLY A CA 1
ATOM 803 C C . GLY A 1 102 ? -9.243 -12.944 5.071 1.00 63.53 102 GLY A C 1
ATOM 804 O O . GLY A 1 102 ? -8.306 -13.726 4.952 1.00 63.53 102 GLY A O 1
ATOM 805 N N . CYS A 1 103 ? -9.554 -12.388 6.247 1.00 67.38 103 CYS A N 1
ATOM 806 C CA . CYS A 1 103 ? -8.798 -12.633 7.468 1.00 67.38 103 CYS A CA 1
ATOM 807 C C . CYS A 1 103 ? -9.555 -13.627 8.369 1.00 67.38 103 CYS A C 1
ATOM 809 O O . CYS A 1 103 ? -10.669 -13.316 8.805 1.00 67.38 103 CYS A O 1
ATOM 811 N N . PRO A 1 104 ? -9.000 -14.820 8.668 1.00 66.31 104 PRO A N 1
ATOM 812 C CA . PRO A 1 104 ? -9.569 -15.669 9.704 1.00 66.31 104 PRO A CA 1
ATOM 813 C C . PRO A 1 104 ? -9.484 -14.921 11.039 1.00 66.31 104 PRO A C 1
ATOM 815 O O . PRO A 1 104 ? -8.433 -14.384 11.388 1.00 66.31 104 PRO A O 1
ATOM 818 N N . ALA A 1 105 ? -10.595 -14.850 11.775 1.00 62.09 105 ALA A N 1
ATOM 819 C CA . ALA A 1 105 ? -10.606 -14.202 13.082 1.00 62.09 105 ALA A CA 1
ATOM 820 C C . ALA A 1 105 ? -9.550 -14.854 13.987 1.00 62.09 105 ALA A C 1
ATOM 822 O O . ALA A 1 105 ? -9.463 -16.083 14.026 1.00 62.09 105 ALA A O 1
ATOM 823 N N . PHE A 1 106 ? -8.766 -14.054 14.721 1.00 61.22 106 PHE A N 1
ATOM 824 C CA . PHE A 1 106 ? -7.923 -14.597 15.787 1.00 61.22 106 PHE A CA 1
ATOM 825 C C . PHE A 1 106 ? -8.830 -15.240 16.835 1.00 61.22 106 PHE A C 1
ATOM 827 O O . PHE A 1 106 ? -9.437 -14.558 17.661 1.00 61.22 106 PHE A O 1
ATOM 834 N N . VAL A 1 107 ? -8.950 -16.560 16.758 1.00 61.19 107 VAL A N 1
ATOM 835 C CA . VAL A 1 107 ? -9.532 -17.384 17.808 1.00 61.19 107 VAL A CA 1
ATOM 836 C C . VAL A 1 107 ? -8.393 -17.745 18.748 1.00 61.19 107 VAL A C 1
ATOM 838 O O . VAL A 1 107 ? -7.319 -18.153 18.304 1.00 61.19 107 VAL A O 1
ATOM 841 N N . GLU A 1 108 ? -8.616 -17.567 20.045 1.00 55.34 108 GLU A N 1
ATOM 842 C CA . GLU A 1 108 ? -7.694 -18.043 21.068 1.00 55.34 108 GLU A CA 1
ATOM 843 C C . GLU A 1 108 ? -7.589 -19.567 20.923 1.00 55.34 108 GLU A C 1
ATOM 845 O O . GLU A 1 108 ? -8.586 -20.283 21.031 1.00 55.34 108 GLU A O 1
ATOM 850 N N . VAL A 1 109 ? -6.405 -20.057 20.554 1.00 60.81 109 VAL A N 1
ATOM 851 C CA . VAL A 1 109 ? -6.193 -21.481 20.287 1.00 60.81 109 VAL A CA 1
ATOM 852 C C . VAL A 1 109 ? -6.336 -22.234 21.615 1.00 60.81 109 VAL A C 1
ATOM 854 O O . VAL A 1 109 ? -5.588 -21.929 22.548 1.00 60.81 109 VAL A O 1
ATOM 857 N N . PRO A 1 110 ? -7.266 -23.203 21.734 1.00 63.91 110 PRO A N 1
ATOM 858 C CA . PRO A 1 110 ? -7.414 -23.999 22.947 1.00 63.91 110 PRO A CA 1
ATOM 859 C C . PRO A 1 110 ? -6.081 -24.629 23.359 1.00 63.91 110 PRO A C 1
ATOM 861 O O . PRO A 1 110 ? -5.332 -25.119 22.509 1.00 63.91 110 PRO A O 1
ATOM 864 N N . ALA A 1 111 ? -5.799 -24.658 24.665 1.00 65.69 111 ALA A N 1
ATOM 865 C CA . ALA A 1 111 ? -4.542 -25.181 25.215 1.00 65.69 111 ALA A CA 1
ATOM 866 C C . ALA A 1 111 ? -4.235 -26.629 24.773 1.00 65.69 111 ALA A C 1
ATOM 868 O O . ALA A 1 111 ? -3.077 -27.032 24.719 1.00 65.69 111 ALA A O 1
ATOM 869 N 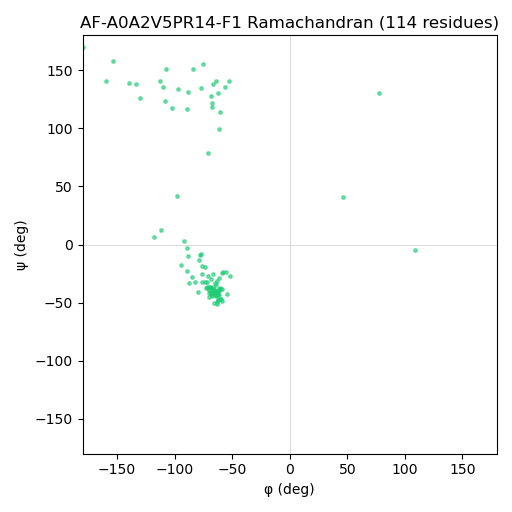N . GLU A 1 112 ? -5.269 -27.383 24.398 1.00 65.94 112 GLU A N 1
ATOM 870 C CA . GLU A 1 112 ? -5.207 -28.744 23.852 1.00 65.94 112 GLU A CA 1
ATOM 871 C C . GLU A 1 112 ? -4.435 -28.839 22.524 1.00 65.94 112 GLU A C 1
ATOM 873 O O . GLU A 1 112 ? -3.828 -29.867 22.238 1.00 65.94 112 GLU A O 1
ATOM 878 N N . ILE A 1 113 ? -4.419 -27.771 21.719 1.00 62.72 113 ILE A N 1
ATOM 879 C CA . ILE A 1 113 ? -3.700 -27.714 20.434 1.00 62.72 113 ILE A CA 1
ATOM 880 C C . ILE A 1 113 ? -2.256 -27.218 20.628 1.00 62.72 113 ILE A C 1
ATOM 882 O O . ILE A 1 113 ? -1.385 -27.513 19.813 1.00 62.72 113 ILE A O 1
ATOM 886 N N . LEU A 1 114 ? -1.980 -26.501 21.723 1.00 60.88 114 LEU A N 1
ATOM 887 C CA . LEU A 1 114 ? -0.667 -25.920 22.031 1.00 60.88 114 LEU A CA 1
ATOM 888 C C . LEU A 1 114 ? 0.337 -26.940 22.606 1.00 60.88 114 LEU A C 1
ATOM 890 O O . LEU A 1 114 ? 1.526 -26.642 22.677 1.00 60.88 114 LEU A O 1
ATOM 894 N N . GLN A 1 115 ? -0.120 -28.130 23.013 1.00 56.72 115 GLN A N 1
ATOM 895 C CA . GLN A 1 115 ? 0.700 -29.181 23.638 1.00 56.72 115 GLN A CA 1
ATOM 896 C C . GLN A 1 115 ? 1.169 -30.285 22.671 1.00 56.72 115 GLN A C 1
ATOM 898 O O . GLN A 1 115 ? 1.146 -31.462 23.037 1.00 56.72 115 GLN A O 1
ATOM 903 N N . LYS A 1 116 ? 1.601 -29.956 21.450 1.00 45.72 116 LYS A N 1
ATOM 904 C CA . LYS A 1 116 ? 2.189 -30.968 20.556 1.00 45.72 116 LYS A CA 1
ATOM 905 C C . LYS A 1 116 ? 3.673 -30.759 20.307 1.00 45.72 116 LYS A C 1
ATOM 907 O O . LYS A 1 116 ? 4.050 -29.622 19.959 1.00 45.72 116 LYS A O 1
#

Sequence (116 aa):
MWPIILLGLLIGCGAGWFLTWLQQRSRIRQLERSKEEIQIEETLVFDFLHGLGEAFTETIRAADLHRLIVEGATRVLDAHGGALYMMERAGGKLAPAYISKGCPAFVEVPAEILQK

Foldseek 3Di:
DVVVVVVVVVVVVVVVVVVVVVVVVVVVVVVVVVVVVPPPLVVLVVVLVVVLVVVVVPPDDPLVNQVSVFVSVCSNVVHQWDWDWDADPVDDDTDTSDTDPRDDPPDDDPVVVVPD

Nearest PDB structures (foldseek):
  9bkv-assembly1_B  TM=8.488E-01  e=5.227E-01  Escherichia coli
  6oap-assembly1_A  TM=5.477E-01  e=3.905E+00  [Leptolyngbya] sp. JSC-1

Secondary structure (DSSP, 8-state):
-HHHHHHHHHHHHHHHHHHHHHHHHHHHHHHHHTTGGGSHHHHHHHHHHHHHHHHHHS---HHHHHHHHHHHHHHHTT-S--EEEEE-TTSS-EEEEEE-TTSPP-----HHHH--